Protein AF-A0A6B3EMR8-F1 (afdb_monomer)

Nearest PDB structures (foldseek):
  1go1-assembly1_A  TM=4.144E-01  e=5.421E+00  Thermococcus celer

Mean predicted aligned error: 4.85 Å

Secondary structure (DSSP, 8-state):
-GGGGT----EEEEEE-SHHHHHHHHHHHGGGEEEEEE--HHHHHHHTT----GGGS-HHHHHHHHHHHHHHHHHGGG--HHHHHHHHHHHHHHHIIIIIHHHHTS-GGGG--SS----SS--

Solvent-accessible surface area (backbone atoms only — not comparable to full-atom values): 7480 Å² total; per-residue (Å²): 117,64,68,84,70,73,53,91,75,70,39,70,46,75,59,45,81,48,74,64,53,53,50,51,48,42,73,76,49,42,90,35,51,71,47,56,30,50,77,52,69,52,58,55,32,41,77,69,73,45,83,71,66,75,91,66,44,56,68,66,44,51,53,32,52,53,50,52,50,53,54,48,62,70,47,53,87,71,64,53,41,64,62,50,39,54,48,52,51,51,53,49,47,50,43,24,74,73,48,46,21,77,75,67,75,43,72,58,62,77,73,63,62,90,86,67,64,63,70,89,83,81,124

Structure (mmCIF, N/CA/C/O backbone):
data_AF-A0A6B3EMR8-F1
#
_entry.id   AF-A0A6B3EMR8-F1
#
loop_
_atom_site.group_PDB
_atom_site.id
_atom_site.type_symbol
_atom_site.label_atom_id
_atom_site.label_alt_id
_atom_site.label_comp_id
_atom_site.label_asym_id
_atom_site.label_entity_id
_atom_site.label_seq_id
_atom_site.pdbx_PDB_ins_code
_atom_site.Cartn_x
_atom_site.Cartn_y
_atom_site.Cartn_z
_atom_site.occupancy
_atom_site.B_iso_or_equiv
_atom_site.auth_seq_id
_atom_site.auth_comp_id
_atom_site.auth_asym_id
_atom_site.auth_a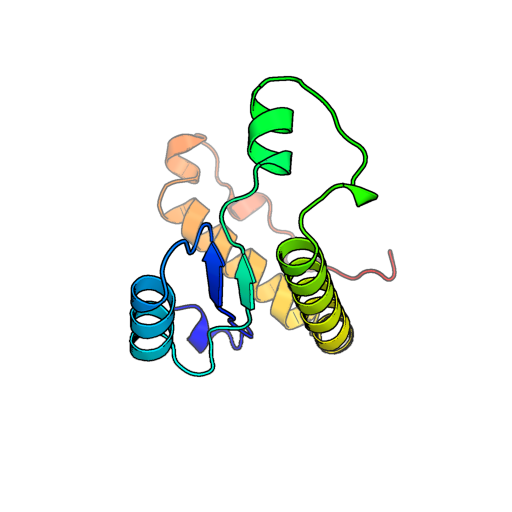tom_id
_atom_site.pdbx_PDB_model_num
ATOM 1 N N . TYR A 1 1 ? -6.570 -5.388 -14.824 1.00 57.12 1 TYR A N 1
ATOM 2 C CA . TYR A 1 1 ? -5.140 -5.120 -15.073 1.00 57.12 1 TYR A CA 1
ATOM 3 C C . TYR A 1 1 ? -4.246 -5.736 -14.003 1.00 57.12 1 TYR A C 1
ATOM 5 O O . TYR A 1 1 ? -3.484 -6.616 -14.348 1.00 57.12 1 TYR A O 1
ATOM 13 N N . ALA A 1 2 ? -4.334 -5.370 -12.714 1.00 60.47 2 ALA A N 1
ATOM 14 C CA . ALA A 1 2 ? -3.459 -5.958 -11.677 1.00 60.47 2 ALA A CA 1
ATOM 15 C C . ALA A 1 2 ? -3.626 -7.484 -11.488 1.00 60.47 2 ALA A C 1
ATOM 17 O O . ALA A 1 2 ? -2.655 -8.182 -11.197 1.00 60.47 2 ALA A O 1
ATOM 18 N N . ARG A 1 3 ? -4.842 -8.006 -11.708 1.00 63.03 3 ARG A N 1
ATOM 19 C CA . ARG A 1 3 ? -5.170 -9.438 -11.577 1.00 63.03 3 ARG A CA 1
ATOM 20 C C . ARG A 1 3 ? -4.308 -10.335 -12.473 1.00 63.03 3 ARG A C 1
ATOM 22 O O . ARG A 1 3 ? -3.881 -11.396 -12.033 1.00 63.03 3 ARG A O 1
ATOM 29 N N . ASP A 1 4 ? -3.975 -9.859 -13.673 1.00 78.62 4 ASP A N 1
ATOM 30 C CA . ASP A 1 4 ? -3.202 -10.606 -14.679 1.00 78.62 4 ASP A CA 1
ATOM 31 C C . ASP A 1 4 ? -1.732 -10.799 -14.271 1.00 78.62 4 ASP A C 1
ATOM 33 O O . ASP A 1 4 ? -1.016 -11.624 -14.832 1.00 78.62 4 ASP A O 1
ATOM 37 N N . PHE A 1 5 ? -1.279 -10.058 -13.257 1.00 80.50 5 PHE A N 1
ATOM 38 C CA . PHE A 1 5 ? 0.078 -10.117 -12.726 1.00 80.50 5 PHE A CA 1
ATOM 39 C C . PHE A 1 5 ? 0.157 -10.930 -11.421 1.00 80.50 5 PHE A C 1
ATOM 41 O O . PHE A 1 5 ? 1.212 -11.003 -10.799 1.00 80.50 5 PHE A O 1
ATOM 48 N N . GLY A 1 6 ? -0.932 -11.569 -10.976 1.00 83.44 6 GLY A N 1
ATOM 49 C CA . GLY A 1 6 ? -0.917 -12.362 -9.740 1.00 83.44 6 GLY A CA 1
ATOM 50 C C . GLY A 1 6 ? -0.595 -11.533 -8.490 1.00 83.44 6 GLY A C 1
ATOM 51 O O . GLY A 1 6 ? -0.037 -12.059 -7.524 1.00 83.44 6 GLY A O 1
ATOM 52 N N . VAL A 1 7 ? -0.914 -10.235 -8.528 1.00 84.88 7 VAL A N 1
ATOM 53 C CA . VAL A 1 7 ? -0.797 -9.321 -7.391 1.00 84.88 7 VAL A CA 1
ATOM 54 C C . VAL A 1 7 ? -1.997 -9.541 -6.475 1.00 84.88 7 VAL A C 1
ATOM 56 O O . VAL A 1 7 ? -3.142 -9.470 -6.921 1.00 84.88 7 VAL A O 1
ATOM 59 N N . ALA A 1 8 ? -1.736 -9.797 -5.193 1.00 88.25 8 ALA A N 1
ATOM 60 C CA . ALA A 1 8 ? -2.778 -9.865 -4.175 1.00 88.25 8 ALA A CA 1
ATOM 61 C C . ALA A 1 8 ? -3.330 -8.453 -3.925 1.00 88.25 8 ALA A C 1
ATOM 63 O O . ALA A 1 8 ? -2.726 -7.662 -3.201 1.00 88.25 8 ALA A O 1
ATOM 64 N N . LEU A 1 9 ? -4.448 -8.126 -4.573 1.00 90.50 9 LEU A N 1
ATOM 65 C CA . LEU A 1 9 ? -5.114 -6.835 -4.437 1.00 90.50 9 LEU A CA 1
ATOM 66 C C . LEU A 1 9 ? -6.085 -6.872 -3.254 1.00 90.50 9 LEU A C 1
ATOM 68 O O . LEU A 1 9 ? -6.826 -7.835 -3.0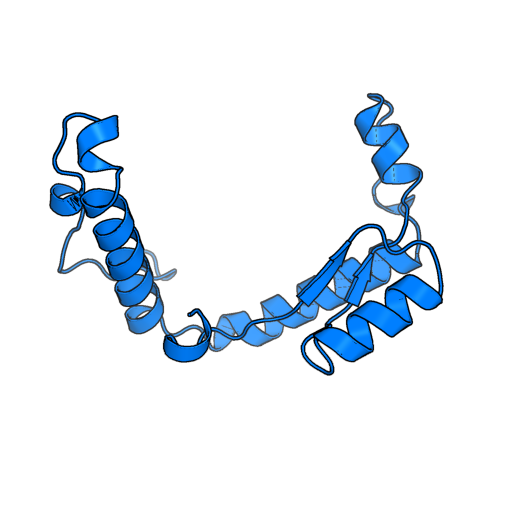88 1.00 90.50 9 LEU A O 1
ATOM 72 N N . ARG A 1 10 ? -6.069 -5.818 -2.440 1.00 94.81 10 ARG A N 1
ATOM 73 C CA . ARG A 1 10 ? -7.014 -5.579 -1.347 1.00 94.81 10 ARG A CA 1
ATOM 74 C C . ARG A 1 10 ? -7.463 -4.126 -1.393 1.00 94.81 10 ARG A C 1
ATOM 76 O O . ARG A 1 10 ? -6.710 -3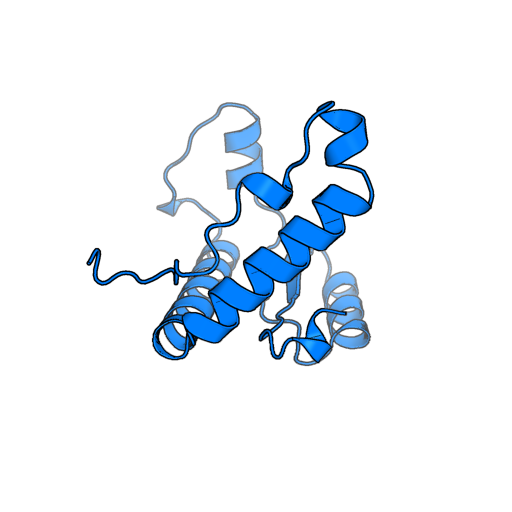.259 -1.836 1.00 94.81 10 ARG A O 1
ATOM 83 N N . VAL A 1 11 ? -8.673 -3.875 -0.923 1.00 96.56 11 VAL A N 1
ATOM 84 C CA . VAL A 1 11 ? -9.319 -2.566 -0.907 1.00 96.56 11 VAL A CA 1
ATOM 85 C C . VAL A 1 11 ? -9.362 -2.046 0.522 1.00 96.56 11 VAL A C 1
ATOM 87 O O . VAL A 1 11 ? -9.676 -2.777 1.460 1.00 96.56 11 VAL A O 1
ATOM 90 N N . VAL A 1 12 ? -9.038 -0.766 0.683 1.00 97.88 12 VAL A N 1
ATOM 91 C CA . VAL A 1 12 ? -9.156 -0.046 1.950 1.00 97.88 12 VAL A CA 1
ATOM 92 C C . VAL A 1 12 ? -10.141 1.090 1.741 1.00 97.88 12 VAL A C 1
ATOM 94 O O . VAL A 1 12 ? -9.878 1.997 0.951 1.00 97.88 12 VAL A O 1
ATOM 97 N N . GLY A 1 13 ? -11.272 1.045 2.442 1.00 97.19 13 GLY A N 1
ATOM 98 C CA . GLY A 1 13 ? -12.205 2.167 2.460 1.00 97.19 13 GLY A CA 1
ATOM 99 C C . GLY A 1 13 ? -11.589 3.316 3.250 1.00 97.19 13 GLY A C 1
ATOM 100 O O . GLY A 1 13 ? -11.248 3.142 4.415 1.00 97.19 13 GLY A O 1
ATOM 101 N N . ASN A 1 14 ? -11.414 4.483 2.638 1.00 96.69 14 ASN A N 1
ATOM 102 C CA . ASN A 1 14 ? -10.790 5.633 3.286 1.00 96.69 14 ASN A CA 1
ATOM 103 C C . ASN A 1 14 ? -11.821 6.736 3.521 1.00 96.69 14 ASN A C 1
ATOM 105 O O . ASN A 1 14 ? -12.467 7.169 2.570 1.00 96.69 14 ASN A O 1
ATOM 109 N N . LYS A 1 15 ? -11.896 7.241 4.757 1.00 92.94 15 LYS A N 1
ATOM 110 C CA . LYS A 1 15 ? -12.854 8.268 5.199 1.00 92.94 15 LYS A CA 1
ATOM 111 C C . LYS A 1 15 ? -14.316 7.817 5.091 1.00 92.94 15 LYS A C 1
ATOM 113 O O . LYS A 1 15 ? -15.169 8.622 4.738 1.00 92.94 15 LYS A O 1
ATOM 118 N N . VAL A 1 16 ? -14.576 6.551 5.4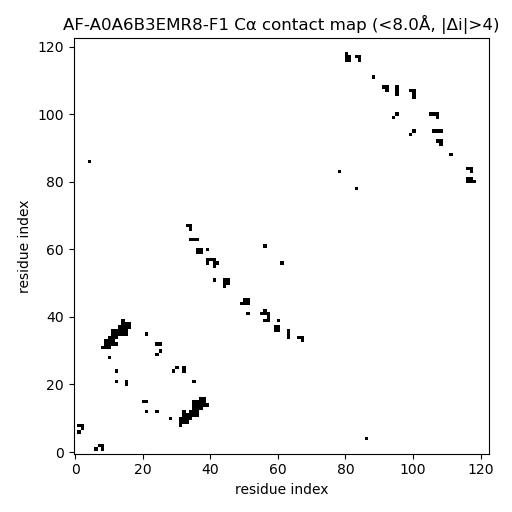04 1.00 96.06 16 VAL A N 1
ATOM 119 C CA . VAL A 1 16 ? -15.934 5.987 5.474 1.00 96.06 16 VAL A CA 1
ATOM 120 C C . VAL A 1 16 ? -16.645 6.609 6.677 1.00 96.06 16 VAL A C 1
ATOM 122 O O . VAL A 1 16 ? -16.110 6.546 7.785 1.00 96.06 16 VAL A O 1
ATOM 125 N N . ASP A 1 17 ? -17.781 7.270 6.465 1.00 90.94 17 ASP A N 1
ATOM 126 C CA . ASP A 1 17 ? -18.446 8.085 7.494 1.00 90.94 17 ASP A CA 1
ATOM 127 C C . ASP A 1 17 ? -19.751 7.427 7.953 1.00 90.94 17 ASP A C 1
ATOM 129 O O . ASP A 1 17 ? -20.034 7.359 9.150 1.00 90.94 17 ASP A O 1
ATOM 133 N N . GLU A 1 18 ? -20.516 6.875 7.010 1.00 94.69 18 GLU A N 1
ATOM 134 C CA . GLU A 1 18 ? -21.870 6.386 7.257 1.00 94.69 18 GLU A CA 1
ATOM 135 C C . GLU A 1 18 ? -22.016 4.877 6.980 1.00 94.69 18 GLU A C 1
ATOM 137 O O . GLU A 1 18 ? -21.256 4.297 6.198 1.00 94.69 18 GLU A O 1
ATOM 142 N N . PRO A 1 19 ? -22.999 4.196 7.603 1.00 93.69 19 PRO A N 1
ATOM 143 C CA . PRO A 1 19 ? -23.274 2.785 7.323 1.00 93.69 19 PRO A CA 1
ATOM 144 C C . PRO A 1 19 ? -23.534 2.493 5.839 1.00 93.69 19 PRO A C 1
ATOM 146 O O . PRO A 1 19 ? -23.141 1.432 5.352 1.00 93.69 19 PRO A O 1
ATOM 149 N N . ASP A 1 20 ? -24.142 3.441 5.125 1.00 96.62 20 ASP A N 1
ATOM 150 C CA . ASP A 1 20 ? -24.439 3.321 3.698 1.00 96.62 20 ASP A CA 1
ATOM 151 C C . ASP A 1 20 ? -23.159 3.346 2.844 1.00 96.62 20 ASP A C 1
ATOM 153 O O . ASP A 1 20 ? -23.065 2.591 1.876 1.00 96.62 20 ASP A O 1
ATOM 157 N N . ASP A 1 21 ? -22.126 4.101 3.246 1.00 96.12 21 ASP A N 1
ATOM 158 C CA . ASP A 1 21 ? -20.806 4.065 2.595 1.00 96.12 21 ASP A CA 1
ATOM 159 C C . ASP A 1 21 ? -20.193 2.662 2.690 1.00 96.12 21 ASP A C 1
ATOM 161 O O . ASP A 1 21 ? -19.622 2.134 1.734 1.00 96.12 21 ASP A O 1
ATOM 165 N N . LEU A 1 22 ? -20.306 2.038 3.867 1.00 95.56 22 LEU A N 1
ATOM 166 C CA . LEU A 1 22 ? -19.787 0.695 4.101 1.00 95.56 22 LEU A CA 1
ATOM 167 C C . LEU A 1 22 ? -20.576 -0.359 3.317 1.00 95.56 22 LEU A C 1
ATOM 169 O O . LEU A 1 22 ? -19.971 -1.297 2.795 1.00 95.56 22 LEU A O 1
ATOM 173 N N . ALA A 1 23 ? -21.902 -0.224 3.245 1.00 96.69 23 ALA A N 1
ATOM 174 C CA . ALA A 1 23 ? -22.748 -1.102 2.443 1.00 96.69 23 ALA A CA 1
ATOM 175 C C . ALA A 1 23 ? -22.368 -1.014 0.960 1.00 96.69 23 ALA A C 1
ATOM 177 O O . ALA A 1 23 ? -22.065 -2.036 0.350 1.00 96.69 23 ALA A O 1
ATOM 178 N N . PHE A 1 24 ? -22.247 0.204 0.431 1.00 96.75 24 PHE A N 1
ATOM 179 C CA . PHE A 1 24 ? -21.805 0.447 -0.939 1.00 96.75 24 PHE A CA 1
ATOM 180 C C . PHE A 1 24 ? -20.443 -0.196 -1.237 1.00 96.75 24 PHE A C 1
ATOM 182 O O . PHE A 1 24 ? -20.292 -0.910 -2.224 1.00 96.75 24 PHE A O 1
ATOM 189 N N . LEU A 1 25 ? -19.445 -0.005 -0.366 1.00 97.31 25 LEU A N 1
ATOM 190 C CA . LEU A 1 25 ? -18.122 -0.607 -0.567 1.00 97.31 25 LEU A CA 1
ATOM 191 C C . LEU A 1 25 ? -18.174 -2.138 -0.570 1.00 97.31 25 LEU A C 1
ATOM 193 O O . LEU A 1 25 ? -17.484 -2.772 -1.366 1.00 97.31 25 LEU A O 1
ATOM 197 N N . ARG A 1 26 ? -18.976 -2.744 0.310 1.00 96.88 26 ARG A N 1
ATOM 198 C CA . ARG A 1 26 ? -19.143 -4.203 0.341 1.00 96.88 26 ARG A CA 1
ATOM 199 C C . ARG A 1 26 ? -19.812 -4.725 -0.924 1.00 96.88 26 ARG A C 1
ATOM 201 O O . ARG A 1 26 ? -19.373 -5.753 -1.427 1.00 96.88 26 ARG A O 1
ATOM 208 N N . ASP A 1 27 ? -20.803 -4.019 -1.450 1.00 97.81 27 ASP A N 1
ATOM 209 C CA . ASP A 1 27 ? -21.475 -4.413 -2.688 1.00 97.81 27 ASP A CA 1
ATOM 210 C C . ASP A 1 27 ? -20.535 -4.317 -3.902 1.00 97.81 27 ASP A C 1
ATOM 212 O O . ASP A 1 27 ? -20.526 -5.211 -4.748 1.00 97.81 27 ASP A O 1
ATOM 216 N N . GLU A 1 28 ? -19.689 -3.284 -3.965 1.00 97.69 28 GLU A N 1
ATOM 217 C CA . GLU A 1 28 ? -18.788 -3.053 -5.103 1.00 97.69 28 GLU A CA 1
ATOM 218 C C . GLU A 1 28 ? -17.562 -3.974 -5.126 1.00 97.69 28 GLU A C 1
ATOM 220 O O . GLU A 1 28 ? -17.128 -4.413 -6.194 1.00 97.69 28 GLU A O 1
ATOM 225 N N . VAL A 1 29 ? -16.955 -4.244 -3.965 1.00 96.25 29 VAL A N 1
ATOM 226 C CA . VAL A 1 29 ? -15.664 -4.959 -3.906 1.00 96.25 29 VAL A CA 1
ATOM 227 C C . VAL A 1 29 ? -15.705 -6.259 -3.103 1.00 96.25 29 VAL A C 1
ATOM 229 O O . VAL A 1 29 ? -14.734 -7.015 -3.118 1.00 96.25 29 VAL A O 1
ATOM 232 N N . GLY A 1 30 ? -16.813 -6.553 -2.421 1.00 96.00 30 GLY A N 1
ATOM 233 C CA . GLY A 1 30 ? -17.004 -7.785 -1.659 1.00 96.00 30 GLY A CA 1
ATOM 234 C C . GLY A 1 30 ? -15.861 -8.069 -0.685 1.00 96.00 30 GLY A C 1
ATOM 235 O O . GLY A 1 30 ? -15.402 -7.198 0.055 1.00 96.00 30 GLY A O 1
ATOM 236 N N . GLU A 1 31 ? -15.365 -9.304 -0.735 1.00 93.94 31 GLU A N 1
ATOM 237 C CA . GLU A 1 31 ? -14.281 -9.816 0.114 1.00 93.94 31 GLU A CA 1
ATOM 238 C C . GLU A 1 31 ? -12.910 -9.168 -0.154 1.00 93.94 31 GLU A C 1
ATOM 240 O O . GLU A 1 31 ? -11.945 -9.408 0.584 1.00 93.94 31 GLU A O 1
ATOM 245 N N . ASP A 1 32 ? -12.783 -8.352 -1.205 1.00 95.19 32 ASP A N 1
ATOM 246 C CA . ASP A 1 32 ? -11.569 -7.573 -1.421 1.00 95.19 32 ASP A CA 1
ATOM 247 C C . ASP A 1 32 ? -11.493 -6.378 -0.454 1.00 95.19 32 ASP A C 1
ATOM 249 O O . ASP A 1 32 ? -10.380 -5.911 -0.191 1.00 95.19 32 ASP A O 1
ATOM 253 N N . LEU A 1 33 ? -12.612 -5.921 0.139 1.00 97.50 33 LEU A N 1
ATOM 254 C CA . LEU A 1 33 ? -12.610 -4.913 1.209 1.00 97.50 33 LEU A CA 1
ATOM 255 C C . LEU A 1 33 ? -11.965 -5.476 2.479 1.00 97.50 33 LEU A C 1
ATOM 257 O O . LEU A 1 33 ? -12.579 -6.212 3.245 1.00 97.50 33 LEU A O 1
ATOM 261 N N . LEU A 1 34 ? -10.718 -5.081 2.727 1.00 97.56 34 LEU A N 1
ATOM 262 C CA . LEU A 1 34 ? -9.944 -5.546 3.871 1.00 97.56 34 LEU A CA 1
ATOM 263 C C . LEU A 1 34 ? -10.370 -4.850 5.165 1.00 97.56 34 LEU A C 1
ATOM 265 O O . LEU A 1 34 ? -10.664 -5.512 6.155 1.00 97.56 34 LEU A O 1
ATOM 269 N N . VAL A 1 35 ? -10.368 -3.517 5.164 1.00 97.88 35 VAL A N 1
ATOM 270 C CA . VAL A 1 35 ? -10.769 -2.677 6.302 1.00 97.88 35 VAL A CA 1
ATOM 271 C C . VAL A 1 35 ? -11.254 -1.314 5.820 1.00 97.88 35 VAL A C 1
ATOM 273 O O . VAL A 1 35 ? -10.964 -0.888 4.700 1.00 97.88 35 VAL A O 1
ATOM 276 N N . THR A 1 36 ? -11.941 -0.600 6.705 1.00 97.75 36 THR A N 1
ATOM 277 C CA . THR A 1 36 ? -12.292 0.808 6.526 1.00 97.75 36 THR A CA 1
ATOM 278 C C . THR A 1 36 ? -11.614 1.667 7.584 1.00 97.75 36 THR A C 1
ATOM 280 O O . THR A 1 36 ? -11.541 1.284 8.748 1.00 97.75 36 THR A O 1
ATOM 283 N N . VAL A 1 37 ? -11.151 2.845 7.182 1.00 97.19 37 VAL A N 1
ATOM 284 C CA . VAL A 1 37 ? -10.677 3.912 8.065 1.00 97.19 37 VAL A CA 1
ATOM 285 C C . VAL A 1 37 ? -11.720 5.020 8.037 1.00 97.19 37 VAL A C 1
ATOM 287 O O . VAL A 1 37 ? -12.108 5.483 6.960 1.00 97.19 37 VAL A O 1
ATOM 290 N N . GLY A 1 38 ? -12.183 5.424 9.215 1.00 95.44 38 GLY A N 1
ATOM 291 C CA . GLY A 1 38 ? -13.223 6.434 9.356 1.00 95.44 38 GLY A CA 1
ATOM 292 C C . GLY A 1 38 ? -12.685 7.861 9.322 1.00 95.44 38 GLY A C 1
ATOM 293 O O . GLY A 1 38 ? -11.500 8.120 9.080 1.00 95.44 38 GLY A O 1
ATOM 294 N N . ARG A 1 39 ? -13.556 8.830 9.610 1.00 94.44 39 ARG A N 1
ATOM 295 C CA . ARG A 1 39 ? -13.113 10.212 9.832 1.00 94.44 39 ARG A CA 1
ATOM 296 C C . ARG A 1 39 ? -12.285 10.305 11.102 1.00 94.44 39 ARG A C 1
ATOM 298 O O . ARG A 1 39 ? -12.738 9.955 12.184 1.00 94.44 39 ARG A O 1
ATOM 305 N N . SER A 1 40 ? -11.084 10.854 10.965 1.00 95.56 40 SER A N 1
ATOM 306 C CA . SER A 1 40 ? -10.160 11.028 12.081 1.00 95.56 40 SER A CA 1
ATOM 307 C C . SER A 1 40 ? -10.023 12.500 12.460 1.00 95.56 40 SER A C 1
ATOM 309 O O . SER A 1 40 ? -9.589 13.342 11.664 1.00 95.56 40 SER A O 1
ATOM 311 N N . ARG A 1 41 ? -10.380 12.822 13.706 1.00 95.06 41 ARG A N 1
ATOM 312 C CA . ARG A 1 41 ? -10.098 14.128 14.312 1.00 95.06 41 ARG A CA 1
ATOM 313 C C . ARG A 1 41 ? -8.605 14.280 14.555 1.00 95.06 41 ARG A C 1
ATOM 315 O O . ARG A 1 41 ? -8.091 15.382 14.372 1.00 95.06 41 ARG A O 1
ATOM 322 N N . TRP A 1 42 ? -7.930 13.186 14.904 1.00 97.12 42 TRP A N 1
ATOM 323 C CA . TRP A 1 42 ? -6.481 13.141 15.067 1.00 97.12 42 TRP A CA 1
ATOM 324 C C . TRP A 1 42 ? -5.758 13.545 13.774 1.00 97.12 42 TRP A C 1
ATOM 326 O O . TRP A 1 42 ? -4.989 14.507 13.773 1.00 97.12 42 TRP A O 1
ATOM 336 N N . VAL A 1 43 ? -6.094 12.923 12.635 1.00 96.00 43 VAL A N 1
ATOM 337 C CA . VAL A 1 43 ? -5.521 13.293 11.323 1.00 96.00 43 VAL A CA 1
ATOM 338 C C . VAL A 1 43 ? -5.853 14.745 10.987 1.00 96.00 43 VAL A C 1
ATOM 340 O O . VAL A 1 43 ? -4.982 15.506 10.572 1.00 96.00 43 VAL A O 1
ATOM 343 N N . ARG A 1 44 ? -7.095 15.182 11.228 1.00 96.12 44 ARG A N 1
ATOM 344 C CA . ARG A 1 44 ? -7.497 16.568 10.960 1.00 96.12 44 ARG A CA 1
ATOM 345 C C . ARG A 1 44 ? -6.755 17.591 11.827 1.00 96.12 44 ARG A C 1
ATOM 347 O O . ARG A 1 44 ? -6.588 18.733 11.400 1.00 96.12 44 ARG A O 1
ATOM 354 N N . ALA A 1 45 ? -6.348 17.229 13.041 1.00 96.81 45 ALA A N 1
ATOM 355 C CA . ALA A 1 45 ? -5.515 18.065 13.899 1.00 96.81 45 ALA A CA 1
ATOM 356 C C . ALA A 1 45 ? -4.070 18.128 13.378 1.00 96.81 45 ALA A C 1
ATOM 358 O O . ALA A 1 45 ? -3.537 19.230 13.233 1.00 96.81 45 ALA A O 1
ATOM 359 N N . MET A 1 46 ? -3.498 16.982 12.991 1.00 96.62 46 MET A N 1
ATOM 360 C CA . MET A 1 46 ? -2.181 16.893 12.347 1.00 96.62 46 MET A CA 1
ATOM 361 C C . MET A 1 46 ? -2.103 17.771 11.089 1.00 96.62 46 MET A C 1
ATOM 363 O O . MET A 1 46 ? -1.189 18.583 10.963 1.00 96.62 46 MET A O 1
ATOM 367 N N . GLU A 1 47 ? -3.105 17.696 10.203 1.00 96.00 47 GLU A N 1
ATOM 368 C CA . GLU A 1 47 ? -3.221 18.541 8.999 1.00 96.00 47 GLU A CA 1
ATOM 369 C C . GLU A 1 47 ? -3.244 20.046 9.318 1.00 96.00 47 GLU A C 1
ATOM 371 O O . GLU A 1 47 ? -2.801 20.865 8.516 1.00 96.00 47 GLU A O 1
ATOM 376 N N . LYS A 1 48 ? -3.761 20.427 10.492 1.00 97.88 48 LYS A N 1
ATOM 377 C CA . LYS A 1 48 ? -3.798 21.816 10.979 1.00 97.88 48 LYS A CA 1
ATOM 378 C C . LYS A 1 48 ? -2.513 22.230 11.708 1.00 97.88 48 LYS A C 1
ATOM 380 O O . LYS A 1 48 ? -2.504 23.278 12.353 1.00 97.88 48 LYS A O 1
ATOM 385 N N . GLY A 1 49 ? -1.460 21.412 11.659 1.00 97.69 49 GLY A N 1
ATOM 386 C CA . GLY A 1 49 ? -0.194 21.668 12.345 1.00 97.69 49 GLY A CA 1
ATOM 387 C C . GLY A 1 49 ? -0.273 21.507 13.864 1.00 97.69 49 GLY A C 1
ATOM 388 O O . GLY A 1 49 ? 0.509 22.120 14.585 1.00 97.69 49 GLY A O 1
ATOM 389 N N . ARG A 1 50 ? -1.233 20.721 14.368 1.00 97.44 50 ARG A N 1
ATOM 390 C CA . ARG A 1 50 ? -1.387 20.419 15.797 1.00 97.44 50 ARG A CA 1
ATOM 391 C C . ARG A 1 50 ? -0.982 18.964 16.034 1.00 97.44 50 ARG A C 1
ATOM 393 O O . ARG A 1 50 ? -1.848 18.094 15.938 1.00 97.44 50 ARG A O 1
ATOM 400 N N . PRO A 1 51 ? 0.316 18.686 16.257 1.00 93.88 51 PRO A N 1
ATOM 401 C CA . PRO A 1 51 ? 0.787 17.323 16.417 1.00 93.88 51 PRO A CA 1
ATOM 402 C C . PRO A 1 51 ? 0.193 16.677 17.668 1.00 93.88 51 PRO A C 1
ATOM 404 O O . PRO A 1 51 ? 0.068 17.330 18.703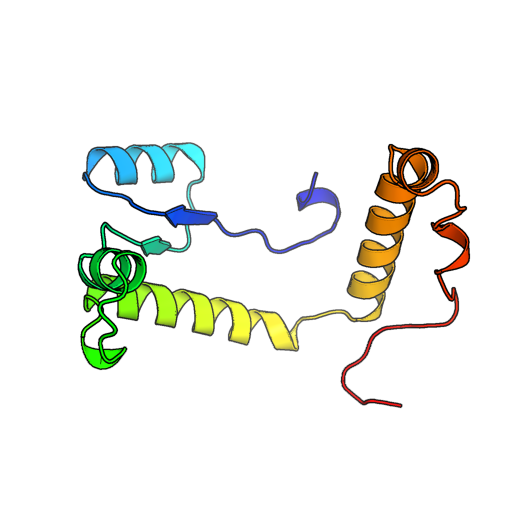 1.00 93.88 51 PRO A O 1
ATOM 407 N N . ALA A 1 52 ? -0.142 15.394 17.567 1.00 94.50 52 ALA A N 1
ATOM 408 C CA . ALA A 1 52 ? -0.634 14.585 18.673 1.00 94.50 52 ALA A CA 1
ATOM 409 C C . ALA A 1 52 ? 0.077 13.218 18.680 1.00 94.50 52 ALA A C 1
ATOM 411 O O . ALA A 1 52 ? 0.429 12.704 17.613 1.00 94.50 52 ALA A O 1
ATOM 412 N N . PRO A 1 53 ? 0.310 12.609 19.853 1.00 96.38 53 PRO A N 1
ATOM 413 C CA . PRO A 1 53 ? 0.810 11.242 19.956 1.00 96.38 53 PRO A CA 1
ATOM 414 C C . PRO A 1 53 ? -0.055 10.254 19.167 1.00 96.38 53 PRO A C 1
ATOM 416 O O . PRO A 1 53 ? -1.279 10.350 19.168 1.00 96.38 53 PRO A O 1
ATOM 419 N N . PHE A 1 54 ? 0.559 9.247 18.542 1.00 96.06 54 PHE A N 1
ATOM 420 C CA . PHE A 1 54 ? -0.182 8.215 17.800 1.00 96.06 54 PHE A CA 1
ATOM 421 C C . PHE A 1 54 ? -1.174 7.434 18.683 1.00 96.06 54 PHE A C 1
ATOM 423 O O . PHE A 1 54 ? -2.234 7.026 18.219 1.00 96.06 54 PHE A O 1
ATOM 430 N N . GLY A 1 55 ? -0.871 7.288 19.978 1.00 96.62 55 GLY A N 1
ATOM 431 C CA . GLY A 1 55 ? -1.776 6.690 20.968 1.00 96.62 55 GLY A CA 1
ATOM 432 C C . GLY A 1 55 ? -3.066 7.482 21.222 1.00 96.62 55 GLY A C 1
ATOM 433 O O . GLY A 1 55 ? -3.925 7.015 21.965 1.00 96.62 55 GLY A O 1
ATOM 434 N N . GLU A 1 56 ? -3.236 8.652 20.605 1.00 97.19 56 GLU A N 1
ATOM 435 C CA . GLU A 1 56 ? -4.484 9.425 20.611 1.00 97.19 56 GLU A CA 1
ATOM 436 C C . GLU A 1 56 ? -5.309 9.248 19.324 1.00 97.19 56 GLU A C 1
ATOM 438 O O . GLU A 1 56 ? -6.419 9.770 19.243 1.00 97.19 56 GLU A O 1
ATOM 443 N N . LEU A 1 57 ? -4.805 8.513 18.320 1.00 97.62 57 LEU A N 1
ATOM 444 C CA . LEU A 1 57 ? -5.583 8.149 17.129 1.00 97.62 57 LEU A CA 1
ATOM 445 C C . LEU A 1 57 ? -6.820 7.345 17.545 1.00 97.62 57 LEU A C 1
ATOM 447 O O . LEU A 1 57 ? -6.730 6.545 18.466 1.00 97.62 57 LEU A O 1
ATOM 451 N N . GLU A 1 58 ? -7.962 7.506 16.884 1.00 97.19 58 GLU A N 1
ATOM 452 C CA . GLU A 1 58 ? -9.180 6.778 17.259 1.00 97.19 58 GLU A CA 1
ATOM 453 C C . GLU A 1 58 ? -8.944 5.253 17.263 1.00 97.19 58 GLU A C 1
ATOM 455 O O . GLU A 1 58 ? -8.228 4.732 16.402 1.00 97.19 58 GLU A O 1
ATOM 460 N N . GLU A 1 59 ? -9.506 4.539 18.245 1.00 97.19 59 GLU A N 1
ATOM 461 C CA . GLU A 1 59 ? -9.226 3.110 18.462 1.00 97.19 59 GLU A CA 1
ATOM 462 C C . GLU A 1 59 ? -9.577 2.273 17.230 1.00 97.19 59 GLU A C 1
ATOM 464 O O . GLU A 1 59 ? -8.803 1.412 16.816 1.00 97.19 59 GLU A O 1
ATOM 469 N N . GLU A 1 60 ? -10.691 2.590 16.578 1.00 95.75 60 GLU A N 1
ATOM 470 C CA . GLU A 1 60 ? -11.147 1.933 15.358 1.00 95.75 60 GLU A CA 1
ATOM 471 C C . GLU A 1 60 ? -10.139 2.120 14.216 1.00 95.75 60 GLU A C 1
ATOM 473 O O . GLU A 1 60 ? -9.804 1.173 13.502 1.00 95.75 60 GLU A O 1
ATOM 478 N N . ASN A 1 61 ? -9.582 3.328 14.083 1.00 97.25 61 ASN A N 1
ATOM 479 C CA . ASN A 1 61 ? -8.570 3.631 13.073 1.00 97.25 61 ASN A CA 1
ATOM 480 C C . ASN A 1 61 ? -7.236 2.939 13.396 1.00 97.25 61 ASN A C 1
ATOM 482 O O . ASN A 1 61 ? -6.577 2.429 12.488 1.00 97.25 61 ASN A O 1
ATOM 486 N N . ARG A 1 62 ? -6.846 2.845 14.674 1.00 97.62 62 ARG A N 1
ATOM 487 C CA . ARG A 1 62 ? -5.674 2.053 15.089 1.00 97.62 62 ARG A CA 1
ATOM 488 C C . ARG A 1 62 ? -5.852 0.568 14.795 1.00 97.62 62 ARG A C 1
ATOM 490 O O . ARG A 1 62 ? -4.931 -0.058 14.270 1.00 97.62 62 ARG A O 1
ATOM 497 N N . ALA A 1 63 ? -7.022 0.009 15.088 1.00 97.75 63 ALA A N 1
ATOM 498 C CA . ALA A 1 63 ? -7.339 -1.386 14.802 1.00 97.75 63 ALA A CA 1
ATOM 499 C C . ALA A 1 63 ? -7.315 -1.678 13.290 1.00 97.75 63 ALA A C 1
ATOM 501 O O . ALA A 1 63 ? -6.783 -2.711 12.862 1.00 97.75 63 ALA A O 1
ATOM 502 N N . ALA A 1 64 ? -7.813 -0.746 12.470 1.00 97.75 64 ALA A N 1
ATOM 503 C CA . ALA A 1 64 ? -7.716 -0.828 11.016 1.00 97.75 64 ALA A CA 1
ATOM 504 C C . ALA A 1 64 ? -6.250 -0.849 10.550 1.00 97.75 64 ALA A C 1
ATOM 506 O O . ALA A 1 64 ? -5.862 -1.753 9.809 1.00 97.75 64 ALA A O 1
ATOM 507 N N . LEU A 1 65 ? -5.404 0.064 11.045 1.00 97.75 65 LEU A N 1
ATOM 508 C CA . LEU A 1 65 ? -3.966 0.077 10.735 1.00 97.75 65 LEU A CA 1
ATOM 509 C C . LEU A 1 65 ? -3.262 -1.219 11.166 1.00 97.75 65 LEU A C 1
ATOM 511 O O . LEU A 1 65 ? -2.471 -1.768 10.401 1.00 97.75 65 LEU A O 1
ATOM 515 N N . GLY A 1 66 ? -3.589 -1.757 12.344 1.00 98.19 66 GLY A N 1
ATOM 516 C CA . GLY A 1 66 ? -3.059 -3.043 12.802 1.00 98.19 66 GLY A CA 1
ATOM 517 C C . GLY A 1 66 ? -3.469 -4.216 11.902 1.00 98.19 66 GLY A C 1
ATOM 518 O O . GLY A 1 66 ? -2.690 -5.145 11.693 1.00 98.19 66 GLY A O 1
ATOM 519 N N . SER A 1 67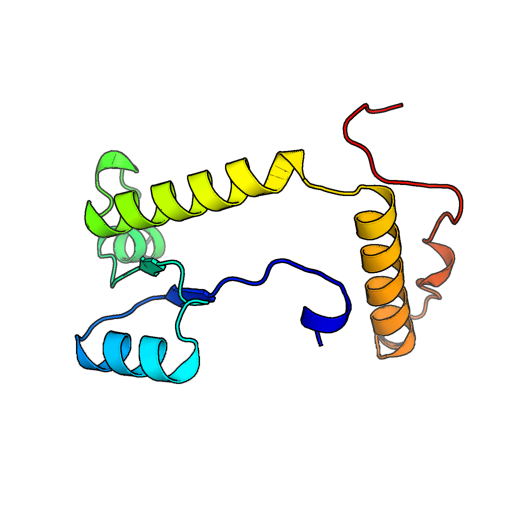 ? -4.668 -4.170 11.321 1.00 98.12 67 SER A N 1
ATOM 520 C CA . SER A 1 67 ? -5.135 -5.175 10.356 1.00 98.12 67 SER A CA 1
ATOM 521 C C . SER A 1 67 ? -4.418 -5.054 9.009 1.00 98.12 67 SER A C 1
ATOM 523 O O . SER A 1 67 ? -4.035 -6.072 8.431 1.00 98.12 67 SER A O 1
ATOM 525 N N . LEU A 1 68 ? -4.163 -3.825 8.539 1.00 97.62 68 LEU A N 1
ATOM 526 C CA . LEU A 1 68 ? -3.335 -3.580 7.353 1.00 97.62 68 LEU A CA 1
ATOM 527 C C . LEU A 1 68 ? -1.920 -4.124 7.545 1.00 97.62 68 LEU A C 1
ATOM 529 O O . LEU A 1 68 ? -1.427 -4.849 6.682 1.00 97.62 68 LEU A O 1
ATOM 533 N N . GLN A 1 69 ? -1.298 -3.824 8.688 1.00 98.12 69 GLN A N 1
ATOM 534 C CA . GLN A 1 69 ? 0.038 -4.308 9.020 1.00 98.12 69 GLN A CA 1
ATOM 535 C C . GLN A 1 69 ? 0.088 -5.839 9.001 1.00 98.12 69 GLN A C 1
ATOM 537 O O . GLN A 1 69 ? 0.868 -6.411 8.246 1.00 98.12 69 GLN A O 1
ATOM 542 N N . LYS A 1 70 ? -0.814 -6.512 9.730 1.00 98.25 70 LYS A N 1
ATOM 543 C CA . LYS A 1 70 ? -0.905 -7.983 9.740 1.00 98.25 70 LYS A CA 1
ATOM 544 C C . LYS A 1 70 ? -1.082 -8.571 8.341 1.00 98.25 70 LYS A C 1
ATOM 546 O O . LYS A 1 70 ? -0.491 -9.603 8.032 1.00 98.25 70 LYS A O 1
ATOM 551 N N . CYS A 1 71 ? -1.898 -7.937 7.498 1.00 96.69 71 CYS A N 1
ATOM 552 C CA . CYS A 1 71 ? -2.105 -8.386 6.125 1.00 96.69 71 CYS A CA 1
ATOM 553 C C . CYS A 1 71 ? -0.815 -8.288 5.299 1.00 96.69 71 CYS A C 1
ATOM 555 O O . CYS A 1 71 ? -0.477 -9.229 4.582 1.00 96.69 71 CYS A O 1
ATOM 557 N N . VAL A 1 72 ? -0.094 -7.168 5.393 1.00 95.06 72 VAL A N 1
ATOM 558 C CA . VAL A 1 72 ? 1.175 -6.970 4.677 1.00 95.06 72 VAL A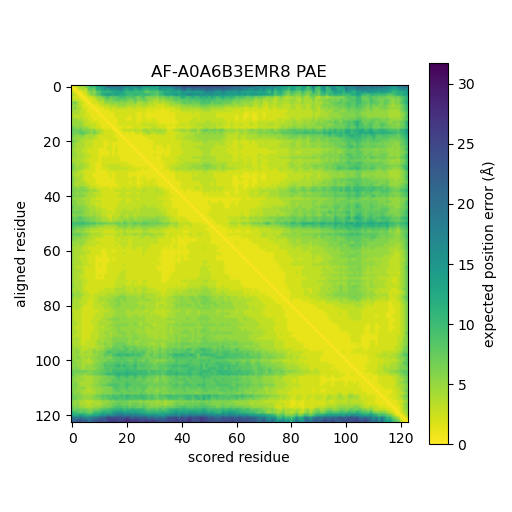 CA 1
ATOM 559 C C . VAL A 1 72 ? 2.238 -7.939 5.191 1.00 95.06 72 VAL A C 1
ATOM 561 O O . VAL A 1 72 ? 2.860 -8.625 4.380 1.00 95.06 72 VAL A O 1
ATOM 564 N N . ASP A 1 73 ? 2.380 -8.075 6.509 1.00 96.75 73 ASP A N 1
ATOM 565 C CA . ASP A 1 73 ? 3.338 -8.982 7.149 1.00 96.75 73 ASP A CA 1
ATOM 566 C C . ASP A 1 73 ? 3.096 -10.441 6.741 1.00 96.75 73 ASP A C 1
ATOM 568 O O . ASP A 1 73 ? 4.035 -11.172 6.435 1.00 96.75 73 ASP A O 1
ATOM 572 N N . ALA A 1 74 ? 1.833 -10.870 6.657 1.00 95.62 74 ALA A N 1
ATOM 573 C CA . ALA A 1 74 ? 1.480 -12.219 6.212 1.00 95.62 74 ALA A CA 1
ATOM 574 C C . ALA A 1 74 ? 1.779 -12.466 4.721 1.00 95.62 74 ALA A C 1
ATOM 576 O O . ALA A 1 74 ? 1.999 -13.610 4.307 1.00 95.62 74 ALA A O 1
ATOM 577 N N . MET A 1 75 ? 1.766 -11.410 3.904 1.00 92.81 75 MET A N 1
ATOM 578 C CA . MET A 1 75 ? 2.037 -11.496 2.469 1.00 92.81 75 MET A CA 1
ATOM 579 C C . MET A 1 75 ? 3.518 -11.395 2.131 1.00 92.81 75 MET A C 1
ATOM 581 O O . MET A 1 75 ? 3.961 -12.007 1.160 1.00 92.81 75 MET A O 1
ATOM 585 N N . TYR A 1 76 ? 4.279 -10.658 2.930 1.00 91.75 76 TYR A N 1
ATOM 586 C CA . TYR A 1 76 ? 5.697 -10.417 2.725 1.00 91.75 76 TYR A CA 1
ATOM 587 C C . TYR A 1 76 ? 6.546 -11.682 2.498 1.00 91.75 76 TYR A C 1
ATOM 589 O O . TYR A 1 76 ? 7.219 -11.742 1.469 1.00 91.75 76 TYR A O 1
ATOM 597 N N . PRO A 1 77 ? 6.481 -12.741 3.338 1.00 92.75 77 PRO A N 1
ATOM 598 C CA . PRO A 1 77 ? 7.292 -13.946 3.134 1.00 92.75 77 PRO A CA 1
ATOM 599 C C . PRO A 1 77 ? 6.907 -14.736 1.875 1.00 92.75 77 PRO A C 1
ATOM 601 O O . PRO A 1 77 ? 7.624 -15.645 1.473 1.00 92.75 77 PRO A O 1
ATOM 604 N N . ARG A 1 78 ? 5.770 -14.414 1.244 1.00 91.44 78 ARG A N 1
ATOM 605 C CA . ARG A 1 78 ? 5.307 -15.032 -0.008 1.00 91.44 78 ARG A CA 1
ATOM 606 C C . ARG A 1 78 ? 5.780 -14.262 -1.244 1.00 91.44 78 ARG A C 1
ATOM 608 O O . ARG A 1 78 ? 5.333 -14.563 -2.352 1.00 91.44 78 ARG A O 1
ATOM 615 N N . ARG A 1 79 ? 6.607 -13.226 -1.071 1.00 90.75 79 ARG A N 1
ATOM 616 C CA . ARG A 1 79 ? 7.116 -12.415 -2.175 1.00 90.75 79 ARG A CA 1
ATOM 617 C C . ARG A 1 79 ? 8.082 -13.236 -3.026 1.00 90.75 79 ARG A C 1
ATOM 619 O O . ARG A 1 79 ? 9.131 -13.669 -2.571 1.00 90.75 79 ARG A O 1
ATOM 626 N N . ASP A 1 80 ? 7.711 -13.393 -4.288 1.00 92.25 80 ASP A N 1
ATOM 627 C CA . ASP A 1 80 ? 8.578 -13.887 -5.352 1.00 92.25 80 ASP A CA 1
ATOM 628 C C . ASP A 1 80 ? 9.337 -12.691 -5.938 1.00 92.25 80 ASP A C 1
ATOM 630 O O . ASP A 1 80 ? 8.747 -11.858 -6.633 1.00 92.25 80 ASP A O 1
ATOM 634 N N . TRP A 1 81 ? 10.618 -12.585 -5.592 1.00 93.00 81 TRP A N 1
ATOM 635 C CA . TRP A 1 81 ? 11.501 -11.483 -5.971 1.00 93.00 81 TRP A CA 1
ATOM 636 C C . TRP A 1 81 ? 11.719 -11.373 -7.480 1.00 93.00 81 TRP A C 1
ATOM 638 O O . TRP A 1 81 ? 11.638 -10.275 -8.031 1.00 93.00 81 TRP A O 1
ATOM 648 N N . GLU A 1 82 ? 11.881 -12.499 -8.174 1.00 93.56 82 GLU A N 1
ATOM 649 C CA . GLU A 1 82 ? 12.044 -12.513 -9.629 1.00 93.56 82 GLU A CA 1
ATOM 650 C C . GLU A 1 82 ? 10.785 -11.996 -10.323 1.00 93.56 82 GLU A C 1
ATOM 652 O O . GLU A 1 82 ? 10.838 -11.123 -11.197 1.00 93.56 82 GLU A O 1
ATOM 657 N N . ARG A 1 83 ? 9.615 -12.505 -9.919 1.00 92.88 83 ARG A N 1
ATOM 658 C CA . ARG A 1 83 ? 8.336 -12.033 -10.455 1.00 92.88 83 ARG A CA 1
ATOM 659 C C . ARG A 1 83 ? 8.103 -10.566 -10.116 1.00 92.88 83 ARG A C 1
ATOM 661 O O . ARG A 1 83 ? 7.634 -9.828 -10.983 1.00 92.88 83 ARG A O 1
ATOM 668 N N . TYR A 1 84 ? 8.422 -10.149 -8.894 1.00 92.31 84 TYR A N 1
ATOM 669 C CA . TYR A 1 84 ? 8.285 -8.769 -8.441 1.00 92.31 84 TYR A CA 1
ATOM 670 C C . TYR A 1 84 ? 9.135 -7.817 -9.297 1.00 92.31 84 TYR A C 1
ATOM 672 O O . TYR A 1 84 ? 8.591 -6.878 -9.882 1.00 92.31 84 TYR A O 1
ATOM 680 N N . THR A 1 85 ? 10.429 -8.100 -9.479 1.00 94.31 85 THR A N 1
ATOM 681 C CA . THR A 1 85 ? 11.318 -7.280 -10.319 1.00 94.31 85 THR A CA 1
ATOM 682 C C . THR A 1 85 ? 10.905 -7.283 -11.780 1.00 94.31 85 THR A C 1
ATOM 684 O O . THR A 1 85 ? 10.799 -6.214 -12.384 1.00 94.31 85 THR A O 1
ATOM 687 N N . ARG A 1 86 ? 10.558 -8.447 -12.343 1.00 93.69 86 ARG A N 1
ATOM 688 C CA . ARG A 1 86 ? 10.061 -8.537 -13.724 1.00 93.69 86 ARG A CA 1
ATOM 689 C C . ARG A 1 86 ? 8.834 -7.651 -13.948 1.00 93.69 86 ARG A C 1
ATOM 691 O O . ARG A 1 86 ? 8.715 -7.002 -14.986 1.00 93.69 86 ARG A O 1
ATOM 698 N N . GLN A 1 87 ? 7.919 -7.601 -12.981 1.00 93.50 87 GLN A N 1
ATOM 699 C CA . GLN A 1 87 ? 6.725 -6.758 -13.061 1.00 93.50 87 GLN A CA 1
ATOM 700 C C . GLN A 1 87 ? 7.040 -5.271 -12.901 1.00 93.50 87 GLN A C 1
ATOM 702 O O . GLN A 1 87 ? 6.483 -4.465 -13.648 1.00 93.50 87 GLN A O 1
ATOM 707 N N . MET A 1 88 ? 7.952 -4.899 -11.997 1.00 93.62 88 MET A N 1
ATOM 708 C CA . MET A 1 88 ? 8.437 -3.518 -11.894 1.00 93.62 88 MET A CA 1
ATOM 709 C C . MET A 1 88 ? 9.027 -3.040 -13.224 1.00 93.62 88 MET A C 1
ATOM 711 O O . MET A 1 88 ? 8.623 -1.988 -13.723 1.00 93.62 88 MET A O 1
ATOM 715 N N . VAL A 1 89 ? 9.902 -3.841 -13.844 1.00 95.75 89 VAL A N 1
ATOM 716 C CA . VAL A 1 89 ? 10.483 -3.546 -15.164 1.00 95.75 89 VAL A CA 1
ATOM 717 C C . VAL A 1 89 ? 9.388 -3.419 -16.223 1.00 95.75 89 VAL A C 1
ATOM 719 O O . VAL A 1 89 ? 9.373 -2.449 -16.979 1.00 95.75 89 VAL A O 1
ATOM 722 N N . HIS A 1 90 ? 8.421 -4.342 -16.256 1.00 94.25 90 HIS A N 1
ATOM 723 C CA . HIS A 1 90 ? 7.299 -4.280 -17.199 1.00 94.25 90 HIS A CA 1
ATOM 724 C C . HIS A 1 90 ? 6.526 -2.958 -17.103 1.00 94.25 90 HIS A C 1
ATOM 726 O O . HIS A 1 90 ? 6.280 -2.307 -18.125 1.00 94.25 90 HIS A O 1
ATOM 732 N N . PHE A 1 91 ? 6.157 -2.529 -15.892 1.00 93.81 91 PHE A N 1
ATOM 733 C CA . PHE A 1 91 ? 5.420 -1.278 -15.701 1.00 93.81 91 PHE A CA 1
ATOM 734 C C . PHE A 1 91 ? 6.281 -0.040 -15.962 1.00 93.81 91 PHE A C 1
ATOM 736 O O . PHE A 1 91 ? 5.790 0.898 -16.593 1.00 93.81 91 PHE A O 1
ATOM 743 N N . HIS A 1 92 ? 7.557 -0.049 -15.562 1.00 96.06 92 HIS A N 1
ATOM 744 C CA . HIS A 1 92 ? 8.511 1.019 -15.877 1.00 96.06 92 HIS A CA 1
ATOM 745 C C . HIS A 1 92 ? 8.623 1.224 -17.384 1.00 96.06 92 HIS A C 1
ATOM 747 O O . HIS A 1 92 ? 8.384 2.320 -17.883 1.00 96.06 92 HIS A O 1
ATOM 753 N N . LEU A 1 93 ? 8.874 0.150 -18.133 1.00 96.69 93 LEU A N 1
ATOM 754 C CA . LEU A 1 93 ? 9.007 0.199 -19.585 1.00 96.69 93 LEU A CA 1
ATOM 755 C C . LEU A 1 93 ? 7.703 0.609 -20.282 1.00 96.69 93 LEU A C 1
ATOM 757 O 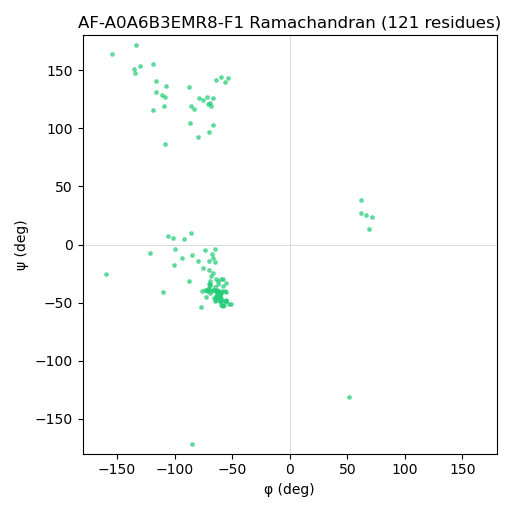O . LEU A 1 93 ? 7.734 1.328 -21.283 1.00 96.69 93 LEU A O 1
ATOM 761 N N . LYS A 1 94 ? 6.545 0.181 -19.762 1.00 95.50 94 LYS A N 1
ATOM 762 C CA . LYS A 1 94 ? 5.241 0.643 -20.255 1.00 95.50 94 LYS A CA 1
ATOM 763 C C . LYS A 1 94 ? 5.086 2.154 -20.070 1.00 95.50 94 LYS A C 1
ATOM 765 O O . LYS A 1 94 ? 4.678 2.828 -21.011 1.00 95.50 94 LYS A O 1
ATOM 770 N N . ASN A 1 95 ? 5.428 2.686 -18.899 1.00 96.38 95 ASN A N 1
ATOM 771 C CA . ASN A 1 95 ? 5.320 4.117 -18.605 1.00 96.38 95 ASN A CA 1
ATOM 772 C C . ASN A 1 95 ? 6.345 4.944 -19.391 1.00 96.38 95 ASN A C 1
ATOM 774 O O . ASN A 1 95 ? 5.981 5.973 -19.957 1.00 96.38 95 ASN A O 1
ATOM 778 N N . ALA A 1 96 ? 7.582 4.455 -19.501 1.00 97.38 96 ALA A N 1
ATOM 779 C CA . ALA A 1 96 ? 8.639 5.041 -20.318 1.00 97.38 96 ALA A CA 1
ATOM 780 C C . ALA A 1 96 ? 8.174 5.251 -21.763 1.00 97.38 96 ALA A C 1
ATOM 782 O O . ALA A 1 96 ? 8.238 6.364 -22.276 1.00 97.38 96 ALA A O 1
ATOM 783 N N . ARG A 1 97 ? 7.617 4.205 -22.390 1.00 97.19 97 ARG A N 1
ATOM 784 C CA . ARG A 1 97 ? 7.097 4.281 -23.765 1.00 97.19 97 ARG A CA 1
ATOM 785 C C . ARG A 1 97 ? 5.822 5.110 -23.901 1.00 97.19 97 ARG A C 1
ATOM 787 O O . ARG A 1 97 ? 5.611 5.699 -24.948 1.00 97.19 97 ARG A O 1
ATOM 794 N N . SER A 1 98 ? 4.958 5.094 -22.887 1.00 96.62 98 SER A N 1
ATOM 795 C CA . SER A 1 98 ? 3.652 5.760 -22.944 1.00 96.62 98 SER A CA 1
ATOM 796 C C . SER A 1 98 ? 3.765 7.282 -22.842 1.00 96.62 98 SER A C 1
ATOM 798 O O . SER A 1 98 ? 3.026 7.999 -23.505 1.00 96.62 98 SER A O 1
ATOM 800 N N . TRP A 1 99 ? 4.670 7.778 -21.995 1.00 96.88 99 TRP A N 1
ATOM 801 C CA . TRP A 1 99 ? 4.824 9.220 -21.761 1.00 96.88 99 TRP A CA 1
ATOM 802 C C . TRP A 1 99 ? 6.181 9.610 -21.160 1.00 96.88 99 TRP A C 1
ATOM 804 O O . TRP A 1 99 ? 6.615 10.752 -21.303 1.00 96.88 99 TRP A O 1
ATOM 814 N N . GLY A 1 100 ? 6.852 8.699 -20.447 1.00 97.06 100 GLY A N 1
ATOM 815 C CA . GLY A 1 100 ? 8.046 9.016 -19.661 1.00 97.06 100 GLY A CA 1
ATOM 816 C C . GLY A 1 100 ? 9.226 9.488 -20.508 1.00 97.06 100 GLY A C 1
ATOM 817 O O . GLY A 1 100 ? 9.904 10.444 -20.129 1.00 97.06 100 GLY A O 1
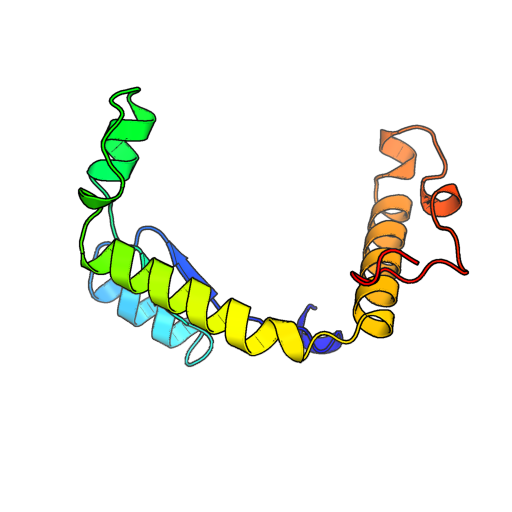ATOM 818 N N . ASN A 1 101 ? 9.440 8.873 -21.671 1.00 97.62 101 ASN A N 1
ATOM 819 C CA . ASN A 1 101 ? 10.515 9.259 -22.579 1.00 97.62 101 ASN A CA 1
ATOM 820 C C . ASN A 1 101 ? 10.289 10.673 -23.120 1.00 97.62 101 ASN A C 1
ATOM 822 O O . ASN A 1 101 ? 11.173 11.518 -23.007 1.00 97.62 101 ASN A O 1
ATOM 826 N N . ASP A 1 102 ? 9.081 10.965 -23.602 1.00 97.62 102 ASP A N 1
ATOM 827 C CA . ASP A 1 102 ? 8.730 12.285 -24.134 1.00 97.62 102 ASP A CA 1
ATOM 828 C C . ASP A 1 102 ? 8.840 13.367 -23.055 1.00 97.62 102 ASP A C 1
ATOM 830 O O . ASP A 1 102 ? 9.353 14.459 -23.292 1.00 97.62 102 ASP A O 1
ATOM 834 N N . ARG A 1 103 ? 8.408 13.051 -21.828 1.00 97.69 103 ARG A N 1
ATOM 835 C CA . ARG A 1 103 ? 8.432 13.999 -20.710 1.00 97.69 103 ARG A CA 1
ATOM 836 C C . ARG A 1 103 ? 9.840 14.327 -20.218 1.00 97.69 103 ARG A C 1
ATOM 838 O O . ARG A 1 103 ? 10.043 15.422 -19.682 1.00 97.69 103 ARG A O 1
ATOM 845 N N . THR A 1 104 ? 10.766 13.380 -20.323 1.00 96.81 104 THR A N 1
ATOM 846 C CA . THR A 1 104 ? 12.143 13.517 -19.823 1.00 96.81 104 THR A CA 1
ATOM 847 C C . THR A 1 104 ? 13.147 13.860 -20.921 1.00 96.81 104 THR A C 1
ATOM 849 O O . THR A 1 104 ? 14.238 14.324 -20.606 1.00 96.81 104 THR A O 1
ATOM 852 N N . GLY A 1 105 ? 12.796 13.653 -22.194 1.00 97.50 105 GLY A N 1
ATOM 853 C CA . GLY A 1 105 ? 13.715 13.774 -23.326 1.00 97.50 105 GLY A CA 1
ATOM 854 C C . GLY A 1 105 ? 14.789 12.680 -23.366 1.00 97.50 105 GLY A C 1
ATOM 855 O O . GLY A 1 105 ? 15.769 12.819 -24.094 1.00 97.50 105 GLY A O 1
ATOM 856 N N . ALA A 1 106 ? 14.637 11.609 -22.580 1.00 96.88 106 ALA A N 1
ATOM 857 C CA . ALA A 1 106 ? 15.617 10.538 -22.437 1.00 96.88 106 ALA A CA 1
ATOM 858 C C . ALA A 1 106 ? 14.972 9.158 -22.615 1.00 96.88 106 ALA A C 1
ATOM 860 O O . ALA A 1 106 ? 13.789 8.964 -22.345 1.00 96.88 106 ALA A O 1
ATOM 861 N N . ASN A 1 107 ? 15.762 8.170 -23.041 1.00 97.31 107 ASN A N 1
ATOM 862 C CA . ASN A 1 107 ? 15.300 6.787 -23.112 1.00 97.31 107 ASN A CA 1
ATOM 863 C C . ASN A 1 107 ? 15.351 6.131 -21.725 1.00 97.31 107 ASN A C 1
ATOM 865 O O . ASN A 1 107 ? 16.358 5.537 -21.352 1.00 97.31 107 ASN A O 1
ATOM 869 N N . LEU A 1 108 ? 14.251 6.175 -20.974 1.00 97.12 108 LEU A N 1
ATOM 870 C CA . LEU A 1 108 ? 14.186 5.587 -19.631 1.00 97.12 108 LEU A CA 1
ATOM 871 C C . LEU A 1 108 ? 14.342 4.058 -19.625 1.00 97.12 108 LEU A C 1
ATOM 873 O O . LEU A 1 108 ? 14.616 3.477 -18.575 1.00 97.12 108 LEU A O 1
ATOM 877 N N . ALA A 1 109 ? 14.208 3.387 -20.775 1.00 96.25 109 ALA A N 1
ATOM 878 C CA . ALA A 1 109 ? 14.472 1.954 -20.868 1.00 96.25 109 ALA A CA 1
ATOM 879 C C . ALA A 1 109 ? 15.955 1.612 -20.655 1.00 96.25 109 ALA A C 1
ATOM 881 O O . ALA A 1 109 ? 16.250 0.507 -20.213 1.00 96.25 109 ALA A O 1
ATOM 882 N N . SER A 1 110 ? 16.881 2.547 -20.907 1.00 96.56 110 SER A N 1
ATOM 883 C CA . SER A 1 110 ? 18.317 2.317 -20.687 1.00 96.56 110 SER A CA 1
ATOM 884 C C . SER A 1 110 ? 18.717 2.302 -19.208 1.00 96.56 110 SER A C 1
ATOM 886 O O . SER A 1 110 ? 19.882 2.083 -18.904 1.00 96.56 110 SER A O 1
ATOM 888 N N . GLN A 1 111 ? 17.784 2.584 -18.295 1.00 94.75 111 GLN A N 1
ATOM 889 C CA . GLN A 1 111 ? 17.999 2.512 -16.846 1.00 94.75 111 GLN A CA 1
ATOM 890 C C . GLN A 1 111 ? 17.790 1.098 -16.289 1.00 94.75 111 GLN A C 1
ATOM 892 O O . GLN A 1 111 ? 18.042 0.867 -15.111 1.00 94.75 111 GLN A O 1
ATOM 897 N N . VAL A 1 112 ? 17.278 0.171 -17.105 1.00 96.31 112 VAL A N 1
ATOM 898 C CA . VAL A 1 112 ? 17.035 -1.212 -16.696 1.00 96.31 112 VAL A CA 1
ATOM 899 C C . VAL A 1 112 ? 18.311 -2.021 -16.892 1.00 96.31 112 VAL A C 1
ATOM 901 O O . VAL A 1 112 ? 18.775 -2.180 -18.019 1.00 96.31 112 VAL A O 1
ATOM 904 N N . ASP A 1 113 ? 18.827 -2.564 -15.796 1.00 95.62 113 ASP A N 1
ATOM 905 C CA . ASP A 1 113 ? 19.790 -3.660 -15.817 1.00 95.62 113 ASP A CA 1
ATOM 906 C C . ASP A 1 113 ? 19.014 -4.988 -15.958 1.00 95.62 113 ASP A C 1
ATOM 908 O O . ASP A 1 113 ? 18.188 -5.289 -15.090 1.00 95.62 113 ASP A O 1
ATOM 912 N N . PRO A 1 114 ? 19.192 -5.751 -17.055 1.00 91.06 114 PRO A N 1
ATOM 913 C CA . PRO A 1 114 ? 18.457 -6.994 -17.280 1.00 91.06 114 PRO A CA 1
ATOM 914 C C . PRO A 1 114 ? 18.875 -8.130 -16.339 1.00 91.06 114 PRO A C 1
ATOM 916 O O . PRO A 1 114 ? 18.084 -9.055 -16.150 1.00 91.06 114 PRO A O 1
ATOM 919 N N . ASP A 1 115 ? 20.077 -8.059 -15.763 1.00 92.94 115 ASP A N 1
ATOM 920 C CA . ASP A 1 115 ? 20.628 -9.096 -14.889 1.00 92.94 115 ASP A CA 1
ATOM 921 C C . ASP A 1 115 ? 20.328 -8.809 -13.408 1.00 92.94 115 ASP A C 1
ATOM 923 O O . ASP A 1 115 ? 20.477 -9.682 -12.551 1.00 92.94 115 ASP A O 1
ATOM 927 N N . PHE A 1 116 ? 19.852 -7.600 -13.095 1.00 93.88 116 PHE A N 1
ATOM 928 C CA . PHE A 1 116 ? 19.468 -7.224 -11.741 1.00 93.88 116 PHE A CA 1
ATOM 929 C C . PHE A 1 116 ? 18.122 -7.836 -11.331 1.00 93.88 116 PHE A C 1
ATOM 931 O O . PHE A 1 116 ? 17.073 -7.580 -11.930 1.00 93.88 116 PHE A O 1
ATOM 938 N N . VAL A 1 117 ? 18.135 -8.558 -10.211 1.00 94.44 117 VAL A N 1
ATOM 939 C CA . VAL A 1 117 ? 16.937 -8.976 -9.477 1.00 94.44 117 VAL A CA 1
ATOM 940 C C . VAL A 1 117 ? 16.972 -8.307 -8.111 1.00 94.44 117 VAL A C 1
ATOM 942 O O . VAL A 1 117 ? 17.988 -8.338 -7.425 1.00 94.44 117 VAL A O 1
ATOM 945 N N . LEU A 1 118 ? 15.858 -7.685 -7.715 1.00 92.12 118 LEU A N 1
ATOM 946 C CA . LEU A 1 118 ? 15.775 -7.070 -6.396 1.00 92.12 118 LEU A CA 1
ATOM 947 C C . LEU A 1 118 ? 15.687 -8.195 -5.380 1.00 92.12 118 LEU A C 1
ATOM 949 O O . LEU A 1 118 ? 14.782 -9.018 -5.470 1.00 92.12 118 LEU A O 1
ATOM 953 N N . ASP A 1 119 ? 16.562 -8.174 -4.393 1.00 90.38 119 ASP A N 1
ATOM 954 C CA . ASP A 1 119 ? 16.417 -8.971 -3.195 1.00 90.38 119 ASP A CA 1
ATOM 955 C C . ASP A 1 119 ? 16.690 -8.114 -1.955 1.00 90.38 119 ASP A C 1
ATOM 957 O O . ASP A 1 119 ? 17.099 -6.955 -2.039 1.00 90.38 119 ASP A O 1
ATOM 961 N N . GLU A 1 120 ? 16.421 -8.681 -0.786 1.00 86.56 120 GLU A N 1
ATOM 962 C CA . GLU A 1 120 ? 16.750 -8.066 0.503 1.00 86.56 120 GLU A CA 1
ATOM 963 C C . GLU A 1 120 ? 17.951 -8.739 1.171 1.00 86.56 120 GLU A C 1
ATOM 965 O O . GLU A 1 120 ? 18.272 -8.443 2.322 1.00 86.56 120 GLU A O 1
ATOM 970 N N . THR A 1 121 ? 18.624 -9.655 0.466 1.00 80.06 121 THR A N 1
ATOM 971 C CA . THR A 1 121 ? 19.856 -10.267 0.971 1.00 80.06 121 THR A CA 1
ATOM 972 C C . THR A 1 121 ? 21.061 -9.355 0.772 1.00 80.06 121 THR A C 1
ATOM 974 O O . THR A 1 121 ? 22.083 -9.561 1.430 1.00 80.06 121 THR A O 1
ATOM 977 N N . GLY A 1 122 ? 20.912 -8.314 -0.058 1.00 58.53 122 GLY A N 1
ATOM 978 C CA . GLY A 1 122 ? 21.899 -7.256 -0.245 1.00 58.53 122 GLY A CA 1
ATOM 979 C C . GLY A 1 122 ? 23.187 -7.759 -0.891 1.00 58.53 122 GLY A C 1
ATOM 980 O O . GLY A 1 122 ? 24.244 -7.179 -0.638 1.00 58.53 122 GLY A O 1
ATOM 981 N N . ARG A 1 123 ? 23.109 -8.859 -1.649 1.00 51.91 123 ARG A N 1
ATOM 982 C CA . ARG A 1 123 ? 24.239 -9.436 -2.382 1.00 51.91 123 ARG A CA 1
ATOM 983 C C . ARG A 1 123 ? 24.235 -9.022 -3.840 1.00 51.91 123 ARG A C 1
ATOM 985 O O . ARG A 1 123 ? 23.134 -8.892 -4.410 1.00 51.91 123 ARG A O 1
#

pLDDT: mean 93.48, std 8.12, range [51.91, 98.25]

Radius of gyration: 19.61 Å; Cα contacts (8 Å, |Δi|>4): 93; chains: 1; bounding box: 49×37×45 Å

Sequence (123 aa):
YARDFGVALRVVGNKVDEPDDLAFLRDEVGEDLLVTVGRSRWVRAMEKGRPAPFGELEEENRAALGSLQKCVDAMYPRRDWERYTRQMVHFHLKNARSWGNDRTGANLASQVDPDFVLDETGR

Foldseek 3Di:
DVVVLVDLAADEAEQQEDPVSVVVVCVPQNPSHQYYAHDWPQVVCVVVVNHDDPVPTDPRNVVRVVSVVVVCVVCVVVDDQQSVVVVVLVVQQVCQVVPVCVVVVHRSNVVDDPPDTDDPVPD